Protein AF-A0A5F8MQ15-F1 (afdb_monomer_lite)

InterPro domains:
  IPR004182 GRAM domain [PF02893] (60-130)
  IPR004182 GRAM domain [SM00568] (60-127)
  IPR011993 PH-like domain superfamily [G3DSA:2.30.29.30] (57-133)
  IPR051482 Cholesterol transport domain-containing protein [PTHR23319] (49-133)

Foldseek 3Di:
DDDDDPPPVVVVVVVVVVVVVVVVVVVCVVDDDPDDDDDPPPDDPPDPPPDDDDLVVVQVVVCVLCVVDDPPKTFPDKDFAFDDDVDTFTWMWTDTPFWIWTWGQDPNDTDIDIDGPVVDPDDDDDPPPPDDD

Radius of gyration: 17.64 Å; chains: 1; bounding box: 50×35×42 Å

Structure (mmCIF, N/CA/C/O backbone):
data_AF-A0A5F8MQ15-F1
#
_entry.id   AF-A0A5F8MQ15-F1
#
loop_
_atom_site.group_PDB
_atom_site.id
_atom_site.type_symbol
_atom_site.label_atom_id
_atom_site.label_alt_id
_atom_site.label_comp_id
_atom_site.label_asym_id
_atom_site.label_entity_id
_atom_site.label_seq_id
_atom_site.pdbx_PDB_ins_code
_atom_site.Cartn_x
_atom_site.Cartn_y
_atom_site.Cartn_z
_atom_site.occupancy
_atom_site.B_iso_or_equiv
_atom_site.auth_seq_id
_atom_site.auth_comp_id
_atom_site.auth_asym_id
_atom_site.auth_atom_id
_atom_site.pdbx_PDB_model_num
ATOM 1 N N . MET A 1 1 ? 36.464 -20.094 -13.160 1.00 42.22 1 MET A N 1
ATOM 2 C CA . MET A 1 1 ? 35.209 -20.848 -12.974 1.00 42.22 1 MET A CA 1
ATOM 3 C C . MET A 1 1 ? 35.158 -21.209 -11.502 1.00 42.22 1 MET A C 1
ATOM 5 O O . MET A 1 1 ? 35.628 -22.272 -11.137 1.00 42.22 1 MET A O 1
ATOM 9 N N . GLU A 1 2 ? 34.717 -20.272 -10.662 1.00 32.56 2 GLU A N 1
ATOM 10 C CA . GLU A 1 2 ? 34.657 -20.439 -9.204 1.00 32.56 2 GLU A CA 1
ATOM 11 C C . GLU A 1 2 ? 33.358 -19.807 -8.677 1.00 32.56 2 GLU A C 1
ATOM 13 O O . GLU A 1 2 ? 33.107 -18.617 -8.850 1.00 32.56 2 GLU A 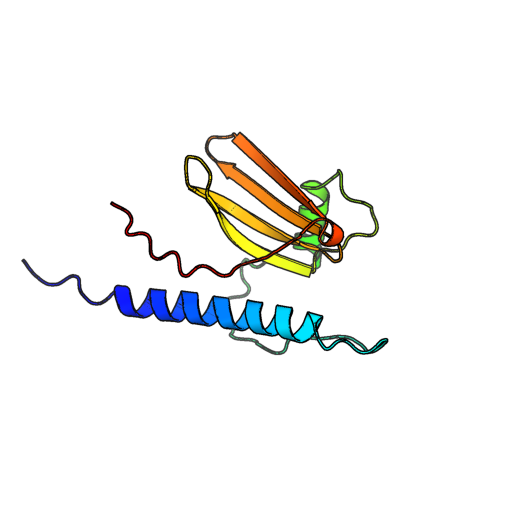O 1
ATOM 18 N N . SER A 1 3 ? 32.510 -20.698 -8.156 1.00 35.09 3 SER A N 1
ATOM 19 C CA . SER A 1 3 ? 31.505 -20.564 -7.090 1.00 35.09 3 SER A CA 1
ATOM 20 C C . SER A 1 3 ? 30.788 -19.223 -6.859 1.00 35.09 3 SER A C 1
ATOM 22 O O . SER A 1 3 ? 31.273 -18.348 -6.146 1.00 35.09 3 SER A O 1
ATOM 24 N N . LEU A 1 4 ? 29.526 -19.165 -7.298 1.00 39.56 4 LEU A N 1
ATOM 25 C CA . LEU A 1 4 ? 28.464 -18.324 -6.730 1.00 39.56 4 LEU A CA 1
ATOM 26 C C . LEU A 1 4 ? 27.371 -19.244 -6.154 1.00 39.56 4 LEU A C 1
ATOM 28 O O . LEU A 1 4 ? 26.408 -19.563 -6.845 1.00 39.56 4 LEU A O 1
ATOM 32 N N . THR A 1 5 ? 27.524 -19.716 -4.913 1.00 46.19 5 THR A N 1
ATOM 33 C CA . THR A 1 5 ? 26.532 -20.601 -4.255 1.00 46.1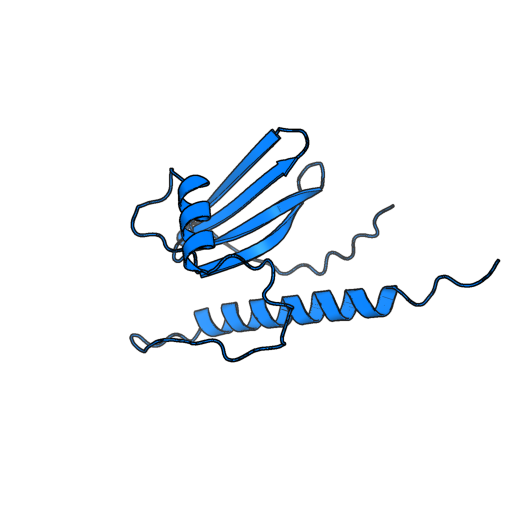9 5 THR A CA 1
ATOM 34 C C . THR A 1 5 ? 26.220 -20.229 -2.804 1.00 46.19 5 THR A C 1
ATOM 36 O O . THR A 1 5 ? 25.757 -21.077 -2.052 1.00 46.19 5 THR A O 1
ATOM 39 N N . GLU A 1 6 ? 26.410 -18.972 -2.390 1.00 44.59 6 GLU A N 1
ATOM 40 C CA . GLU A 1 6 ? 26.132 -18.573 -0.993 1.00 44.59 6 GLU A CA 1
ATOM 41 C C . GLU A 1 6 ? 25.027 -17.518 -0.805 1.00 44.59 6 GLU A C 1
ATOM 43 O O . GLU A 1 6 ? 24.658 -17.220 0.326 1.00 44.59 6 GLU A O 1
ATOM 48 N N . SER A 1 7 ? 24.398 -16.990 -1.864 1.00 50.41 7 SER A N 1
ATOM 49 C CA . SER A 1 7 ? 23.378 -15.934 -1.691 1.00 50.41 7 SER A CA 1
ATOM 50 C C . SER A 1 7 ? 21.944 -16.435 -1.443 1.00 50.41 7 SER A C 1
ATOM 52 O O . SER A 1 7 ? 21.101 -15.661 -0.994 1.00 50.41 7 SER A O 1
ATOM 54 N N . GLY A 1 8 ? 21.636 -17.713 -1.693 1.00 45.56 8 GLY A N 1
ATOM 55 C CA . GLY A 1 8 ? 20.256 -18.232 -1.647 1.00 45.56 8 GLY A CA 1
ATOM 56 C C . GLY A 1 8 ? 19.678 -18.455 -0.242 1.00 45.56 8 GLY A C 1
ATOM 57 O O . GLY A 1 8 ? 18.461 -18.416 -0.049 1.00 45.56 8 GLY A O 1
ATOM 58 N N . VAL A 1 9 ? 20.538 -18.654 0.759 1.00 50.41 9 VAL A N 1
ATOM 59 C CA . VAL A 1 9 ? 20.113 -18.982 2.133 1.00 50.41 9 VAL A CA 1
ATOM 60 C C . VAL A 1 9 ? 19.592 -17.745 2.878 1.00 50.41 9 VAL A C 1
ATOM 62 O O . VAL A 1 9 ? 18.723 -17.847 3.740 1.00 50.41 9 VAL A O 1
ATOM 65 N N . LEU A 1 10 ? 20.065 -16.558 2.490 1.00 51.88 10 LEU A N 1
ATOM 66 C CA . LEU A 1 10 ? 19.781 -15.295 3.175 1.00 51.88 10 LEU A CA 1
ATOM 67 C C . LEU A 1 10 ? 18.413 -14.710 2.779 1.00 51.88 10 LEU A C 1
ATOM 69 O O . LEU A 1 10 ? 17.705 -14.162 3.621 1.00 51.88 10 LEU A O 1
ATOM 73 N N . TRP A 1 11 ? 17.984 -14.907 1.527 1.00 43.75 11 TRP A N 1
ATOM 74 C CA . TRP A 1 11 ? 16.666 -14.464 1.047 1.00 43.75 11 TRP A CA 1
ATOM 75 C C . TRP A 1 11 ? 15.508 -15.285 1.611 1.00 43.75 11 TRP A C 1
ATOM 77 O O . TRP A 1 11 ? 14.437 -14.739 1.870 1.00 43.75 11 TRP A O 1
ATOM 87 N N . SER A 1 12 ? 15.732 -16.581 1.842 1.00 51.06 12 SER A N 1
ATOM 88 C CA . SER A 1 12 ? 14.728 -17.470 2.436 1.00 51.06 12 SER A CA 1
ATOM 89 C C . SER A 1 12 ? 14.420 -17.061 3.879 1.00 51.06 12 SER A C 1
ATOM 91 O O . SER A 1 12 ? 13.254 -16.911 4.236 1.00 51.06 12 SER A O 1
ATOM 93 N N . LEU A 1 13 ? 15.461 -16.746 4.659 1.00 48.78 13 LEU A N 1
ATOM 94 C CA . LEU A 1 13 ? 15.337 -16.202 6.014 1.00 48.78 13 LEU A CA 1
ATOM 95 C C . LEU A 1 13 ? 14.674 -14.818 6.041 1.00 48.78 13 LEU A C 1
ATOM 97 O O . LEU A 1 13 ? 13.872 -14.558 6.931 1.00 48.78 13 LEU A O 1
ATOM 101 N N . LEU A 1 14 ? 14.947 -13.947 5.062 1.00 50.44 14 LEU A N 1
ATOM 102 C CA . LEU A 1 14 ? 14.327 -12.618 4.972 1.00 50.44 14 LEU A CA 1
ATOM 103 C C . LEU A 1 14 ? 12.815 -12.702 4.678 1.00 50.44 14 LEU A C 1
ATOM 105 O O . LEU A 1 14 ? 12.019 -12.020 5.319 1.00 50.44 14 LEU A O 1
ATOM 109 N N . LEU A 1 15 ? 12.411 -13.583 3.754 1.00 51.97 15 LEU A N 1
ATOM 110 C CA . LEU A 1 15 ? 11.003 -13.867 3.438 1.00 51.97 15 LEU A CA 1
ATOM 111 C C . LEU A 1 15 ? 10.279 -14.597 4.583 1.00 51.97 15 LEU A C 1
ATOM 113 O O . LEU A 1 15 ? 9.075 -14.404 4.785 1.00 51.97 15 LEU A O 1
ATOM 117 N N . GLU A 1 16 ? 10.992 -15.422 5.354 1.00 50.94 16 GLU A N 1
ATOM 118 C CA . GLU A 1 16 ? 10.463 -16.046 6.570 1.00 50.94 16 GLU A CA 1
ATOM 119 C C . GLU A 1 16 ? 10.344 -15.061 7.743 1.00 50.94 16 GLU A C 1
ATOM 121 O O . GLU A 1 16 ? 9.364 -15.152 8.485 1.00 50.94 16 GLU A O 1
ATOM 126 N N . LEU A 1 17 ? 11.229 -14.066 7.866 1.00 52.75 17 LEU A N 1
ATOM 127 C CA . LEU A 1 17 ? 11.108 -12.988 8.859 1.00 52.75 17 LEU A CA 1
ATOM 128 C C . LEU A 1 17 ? 9.923 -12.052 8.558 1.00 52.75 17 LEU A C 1
ATOM 130 O O . LEU A 1 17 ? 9.153 -11.702 9.456 1.00 52.75 17 LEU A O 1
ATOM 134 N N . ASP A 1 18 ? 9.733 -11.692 7.286 1.00 54.78 18 ASP A N 1
ATOM 135 C CA . ASP A 1 18 ? 8.656 -10.788 6.852 1.00 54.78 18 ASP A CA 1
ATOM 136 C C . ASP A 1 18 ? 7.270 -11.454 6.997 1.00 54.78 18 ASP A C 1
ATOM 138 O O . ASP A 1 18 ? 6.276 -10.853 7.414 1.00 54.78 18 ASP A O 1
ATOM 142 N N . SER A 1 19 ? 7.230 -12.773 6.783 1.00 52.16 19 SER A N 1
ATOM 143 C CA . SER A 1 19 ? 6.065 -13.618 7.043 1.00 52.16 19 SER A CA 1
ATOM 144 C C . SER A 1 19 ? 5.617 -13.619 8.505 1.00 52.16 19 SER A C 1
ATOM 146 O O . SER A 1 19 ? 4.415 -13.651 8.772 1.00 52.16 19 SER A O 1
ATOM 148 N N . GLN A 1 20 ? 6.552 -13.684 9.456 1.00 51.19 20 GLN A N 1
ATOM 149 C CA . GLN A 1 20 ? 6.198 -13.804 10.873 1.00 51.19 20 GLN A CA 1
ATOM 150 C C . GLN A 1 20 ? 5.537 -12.529 11.397 1.00 51.19 20 GLN A C 1
ATOM 152 O O . GLN A 1 20 ? 4.576 -12.613 12.160 1.00 51.19 20 GLN A O 1
ATOM 157 N N . SER A 1 21 ? 5.970 -11.366 10.911 1.00 52.72 21 SER A N 1
ATOM 158 C CA . SER A 1 21 ? 5.394 -10.068 11.277 1.00 52.72 21 SER A CA 1
ATOM 159 C C . SER A 1 21 ? 3.943 -9.924 10.803 1.00 52.72 21 SER A C 1
ATOM 161 O O . SER A 1 21 ? 3.072 -9.511 11.571 1.00 52.72 21 SER A O 1
ATOM 163 N N . LEU A 1 22 ? 3.652 -10.335 9.563 1.00 53.06 22 LEU A N 1
ATOM 164 C CA . LEU A 1 22 ? 2.297 -10.292 9.000 1.00 53.06 22 LEU A CA 1
ATOM 165 C C . LEU A 1 22 ? 1.366 -11.342 9.617 1.00 53.06 22 LEU A C 1
ATOM 167 O O . LEU A 1 22 ? 0.209 -11.040 9.901 1.00 53.06 22 LEU A O 1
ATOM 171 N N . LEU A 1 23 ? 1.858 -12.560 9.869 1.00 55.84 23 LEU A N 1
ATOM 172 C CA . LEU A 1 23 ? 1.075 -13.601 10.544 1.00 55.84 23 LEU A CA 1
ATOM 173 C C . LEU A 1 23 ? 0.764 -13.226 11.989 1.00 55.84 23 LEU A C 1
ATOM 175 O O . LEU A 1 23 ? -0.341 -13.482 12.458 1.00 55.84 23 LEU A O 1
ATOM 179 N N . TRP A 1 24 ? 1.707 -12.587 12.678 1.00 53.50 24 TRP A N 1
ATOM 180 C CA . TRP A 1 24 ? 1.465 -12.036 14.000 1.00 53.50 24 TRP A CA 1
ATOM 181 C C . TRP A 1 24 ? 0.377 -10.946 13.942 1.00 53.50 24 TRP A C 1
ATOM 183 O O . TRP A 1 24 ? -0.518 -10.944 14.785 1.00 53.50 24 TRP A O 1
ATOM 193 N N . TYR A 1 25 ? 0.372 -10.082 12.917 1.00 52.25 25 TYR A N 1
ATOM 194 C CA . TYR A 1 25 ? -0.614 -8.997 12.796 1.00 52.25 25 TYR A CA 1
ATOM 195 C C . TYR A 1 25 ? -2.014 -9.539 12.485 1.00 52.25 25 TYR A C 1
ATOM 197 O O . TYR A 1 25 ? -2.992 -9.145 13.113 1.00 52.25 25 TYR A O 1
ATOM 205 N N . LEU A 1 26 ? -2.105 -10.512 11.574 1.00 57.03 26 LEU A N 1
ATOM 206 C CA . LEU A 1 26 ? -3.359 -11.186 11.229 1.00 57.03 26 LEU A CA 1
ATOM 207 C C . LEU A 1 26 ? -3.909 -12.024 12.384 1.00 57.03 26 LEU A C 1
ATOM 209 O O . LEU A 1 26 ? -5.112 -12.011 12.629 1.00 57.03 26 LEU A O 1
ATOM 213 N N . LYS A 1 27 ? -3.035 -12.699 13.137 1.00 57.66 27 LYS A N 1
ATOM 214 C CA . LYS A 1 27 ? -3.421 -13.429 14.348 1.00 57.66 27 LYS A CA 1
ATOM 215 C C . LYS A 1 27 ? -3.926 -12.481 15.438 1.00 57.66 27 LYS A C 1
ATOM 217 O O . LYS A 1 27 ? -4.859 -12.812 16.151 1.00 57.66 27 LYS A O 1
ATOM 222 N N . ARG A 1 28 ? -3.374 -11.269 15.513 1.00 54.12 28 ARG A N 1
ATOM 223 C CA . ARG A 1 28 ? -3.794 -10.244 16.473 1.00 54.12 28 ARG A CA 1
ATOM 224 C C . ARG A 1 28 ? -5.077 -9.506 16.075 1.00 54.12 28 ARG A C 1
ATOM 226 O O . ARG A 1 28 ? -5.807 -9.073 16.958 1.00 54.12 28 ARG A O 1
ATOM 233 N N . LEU A 1 29 ? -5.382 -9.413 14.779 1.00 55.78 29 LEU A N 1
ATOM 234 C CA . LEU A 1 29 ? -6.688 -8.956 14.285 1.00 55.78 29 LEU A CA 1
ATOM 235 C C . LEU A 1 29 ? -7.817 -9.942 14.624 1.00 55.78 29 LEU A C 1
ATOM 237 O O . LEU A 1 29 ? -8.959 -9.519 14.777 1.00 55.78 29 LEU A O 1
ATOM 241 N N . ALA A 1 30 ? -7.503 -11.232 14.771 1.00 54.09 30 ALA A N 1
ATOM 242 C CA . ALA A 1 30 ? -8.479 -12.254 15.144 1.00 54.09 30 ALA A CA 1
ATOM 243 C C . ALA A 1 30 ? -8.814 -12.275 16.652 1.00 54.09 30 ALA A C 1
ATOM 245 O O . ALA A 1 30 ? -9.889 -12.743 17.014 1.00 54.09 30 ALA A O 1
ATOM 246 N N . ASP A 1 31 ? -7.942 -11.732 17.511 1.00 46.19 31 ASP A N 1
ATOM 247 C CA . ASP A 1 31 ? -8.020 -11.883 18.975 1.00 46.19 31 ASP A CA 1
ATOM 248 C C . ASP A 1 31 ? -8.292 -10.571 19.747 1.00 46.19 31 ASP A C 1
ATOM 250 O O . ASP A 1 31 ? -8.094 -10.525 20.959 1.00 46.19 31 ASP A O 1
ATOM 254 N N . ALA A 1 32 ? -8.715 -9.476 19.104 1.00 45.56 32 ALA A N 1
ATOM 255 C CA . ALA A 1 32 ? -8.820 -8.180 19.787 1.00 45.56 32 ALA A CA 1
ATOM 256 C C . ALA A 1 32 ? -10.034 -8.087 20.748 1.00 45.56 32 ALA A C 1
ATOM 258 O O . ALA A 1 32 ? -11.178 -8.070 20.283 1.00 45.56 32 ALA A O 1
ATOM 259 N N . PRO A 1 33 ? -9.828 -7.931 22.076 1.00 40.81 33 PRO A N 1
ATOM 260 C CA . PRO A 1 33 ? -10.872 -7.498 22.992 1.00 40.81 33 PRO A CA 1
ATOM 261 C C . PRO A 1 33 ? -11.089 -5.987 22.846 1.00 40.81 33 PRO A C 1
ATOM 263 O O . PRO A 1 33 ? -10.168 -5.219 22.557 1.00 40.81 33 PRO A O 1
ATOM 266 N N . VAL A 1 34 ? -12.324 -5.556 23.081 1.00 43.22 34 VAL A N 1
ATOM 267 C CA . VAL A 1 34 ? -12.717 -4.145 23.111 1.00 43.22 34 VAL A CA 1
ATOM 268 C C . VAL A 1 34 ? -11.999 -3.443 24.268 1.00 43.22 34 VAL A C 1
ATOM 270 O O . VAL A 1 34 ? -12.354 -3.623 25.427 1.00 43.22 34 VAL A O 1
ATOM 273 N N . GLY A 1 35 ? -11.006 -2.620 23.924 1.00 47.97 35 GLY A N 1
ATOM 274 C CA . GLY A 1 35 ? -10.400 -1.623 24.807 1.00 47.97 35 GLY A CA 1
ATOM 275 C C . GLY A 1 35 ? -9.148 -2.085 25.553 1.00 47.97 35 GLY A C 1
ATOM 276 O O . GLY A 1 35 ? -9.257 -2.648 26.632 1.00 47.97 35 GLY A O 1
ATOM 277 N N . ALA A 1 36 ? -7.965 -1.772 25.008 1.00 34.81 36 ALA A N 1
ATOM 278 C CA . ALA A 1 36 ? -6.749 -1.447 25.770 1.00 34.81 36 ALA A CA 1
ATOM 279 C C . ALA A 1 36 ? -5.583 -1.036 24.837 1.00 34.81 36 ALA A C 1
ATOM 281 O O . ALA A 1 36 ? -5.046 -1.849 24.095 1.00 34.81 36 ALA A O 1
ATOM 282 N N . GLU A 1 37 ? -5.227 0.247 24.904 1.00 37.91 37 GLU A N 1
ATOM 283 C CA . GLU A 1 37 ? -3.876 0.781 25.163 1.00 37.91 37 GLU A CA 1
ATOM 284 C C . GLU A 1 37 ? -2.645 0.405 24.294 1.00 37.91 37 GLU A C 1
ATOM 286 O O . GLU A 1 37 ? -2.241 -0.743 24.142 1.00 37.91 37 GLU A O 1
ATOM 291 N N . CYS A 1 38 ? -1.997 1.483 23.815 1.00 41.75 38 CYS A N 1
ATOM 292 C CA . CYS A 1 38 ? -0.594 1.676 23.415 1.00 41.75 38 CYS A CA 1
ATOM 293 C C . CYS A 1 38 ? 0.312 0.438 23.289 1.00 41.75 38 CYS A C 1
ATOM 295 O O . CYS A 1 38 ? 0.895 -0.027 24.267 1.00 41.75 38 CYS A O 1
ATOM 297 N N . TYR A 1 39 ? 0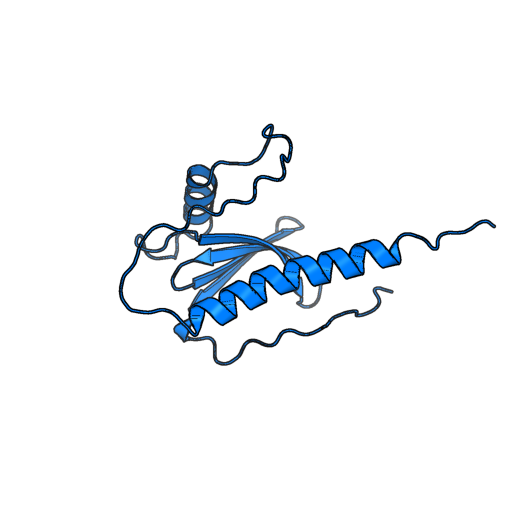.624 0.044 22.051 1.00 36.03 39 TYR A N 1
ATOM 298 C CA . TYR A 1 39 ? 1.763 -0.834 21.771 1.00 36.03 39 TYR A CA 1
ATOM 299 C C . TYR A 1 39 ? 2.953 -0.020 21.264 1.00 36.03 39 TYR A C 1
ATOM 301 O O . TYR A 1 39 ? 3.143 0.177 20.064 1.00 36.03 39 TYR A O 1
ATOM 309 N N . CYS A 1 40 ? 3.776 0.441 22.208 1.00 39.16 40 CYS A N 1
ATOM 310 C CA . CYS A 1 40 ? 5.181 0.726 21.945 1.00 39.16 40 CYS A CA 1
ATOM 311 C C . CYS A 1 40 ? 5.850 -0.597 21.566 1.00 39.16 40 CYS A C 1
ATOM 313 O O . CYS A 1 40 ? 6.089 -1.449 22.421 1.00 39.16 40 CYS A O 1
ATOM 315 N N . TRP A 1 41 ? 6.124 -0.790 20.281 1.00 32.88 41 TRP A N 1
ATOM 316 C CA . TRP A 1 41 ? 6.876 -1.946 19.824 1.00 32.88 41 TRP A CA 1
ATOM 317 C C . TRP A 1 41 ? 8.337 -1.818 20.232 1.00 32.88 41 TRP A C 1
ATOM 319 O O . TRP A 1 41 ? 9.127 -1.088 19.637 1.00 32.88 41 TRP A O 1
ATOM 329 N N . HIS A 1 42 ? 8.664 -2.529 21.305 1.00 41.19 42 HIS A N 1
ATOM 330 C CA . HIS A 1 42 ? 10.009 -2.743 21.796 1.00 41.19 42 HIS A CA 1
ATOM 331 C C . HIS A 1 42 ? 10.722 -3.747 20.876 1.00 41.19 42 HIS A C 1
ATOM 333 O O . HIS A 1 42 ? 10.535 -4.954 20.993 1.00 41.19 42 HIS A O 1
ATOM 339 N N . GLY A 1 43 ? 11.542 -3.235 19.960 1.00 33.66 43 GLY A N 1
ATOM 340 C CA . GLY A 1 43 ? 12.367 -4.017 19.037 1.00 33.66 43 GLY A CA 1
ATOM 341 C C . GLY A 1 43 ? 13.437 -3.134 18.402 1.00 33.66 43 GLY A C 1
ATOM 342 O O . GLY A 1 43 ? 13.411 -2.878 17.206 1.00 33.66 43 GLY A O 1
ATOM 343 N N . SER A 1 44 ? 14.321 -2.577 19.233 1.00 43.16 44 SER A N 1
ATOM 344 C CA . SER A 1 44 ? 15.453 -1.755 18.797 1.00 43.16 44 SER A CA 1
ATOM 345 C C . SER A 1 44 ? 16.634 -2.657 18.431 1.00 43.16 44 SER A C 1
ATOM 347 O O . SER A 1 44 ? 17.538 -2.866 19.237 1.00 43.16 44 SER A O 1
ATOM 349 N N . GLU A 1 45 ? 16.634 -3.192 17.210 1.00 39.62 45 GLU A N 1
ATOM 350 C CA . GLU A 1 45 ? 17.897 -3.402 16.504 1.00 39.62 45 GLU A CA 1
ATOM 351 C C . GLU A 1 45 ? 18.300 -2.051 15.915 1.00 39.62 45 GLU A C 1
ATOM 353 O O . GLU A 1 45 ? 17.570 -1.433 15.138 1.00 39.62 45 GLU A O 1
ATOM 358 N N . LYS A 1 46 ? 19.438 -1.538 16.387 1.00 40.00 46 LYS A N 1
ATOM 359 C CA . LYS A 1 46 ? 19.943 -0.197 16.094 1.00 40.00 46 LYS A CA 1
ATOM 360 C C . LYS A 1 46 ? 20.385 -0.099 14.632 1.00 40.00 46 LYS A C 1
ATOM 362 O O . LYS A 1 46 ? 21.571 -0.172 14.329 1.00 40.00 46 LYS A O 1
ATOM 367 N N . ILE A 1 47 ? 19.433 0.101 13.728 1.00 49.03 47 ILE A N 1
ATOM 368 C CA . ILE A 1 47 ? 19.705 0.622 12.388 1.00 49.03 47 ILE A CA 1
ATOM 369 C C . ILE A 1 47 ? 20.180 2.076 12.570 1.00 49.03 47 ILE A C 1
ATOM 371 O O . ILE A 1 47 ? 19.566 2.805 13.356 1.00 49.03 47 ILE A O 1
ATOM 375 N N . PRO A 1 48 ? 21.270 2.523 11.913 1.00 34.47 48 PRO A N 1
ATOM 376 C CA . PRO A 1 48 ? 21.796 3.873 12.086 1.00 34.47 48 PRO A CA 1
ATOM 377 C C . PRO A 1 48 ? 20.688 4.902 11.853 1.00 34.47 48 PRO A C 1
ATOM 379 O O . PRO A 1 48 ? 20.132 4.992 10.760 1.00 34.47 48 PRO A O 1
ATOM 382 N N . ALA A 1 49 ? 20.370 5.680 12.887 1.00 44.91 49 ALA A N 1
ATOM 383 C CA . ALA A 1 49 ? 19.282 6.660 12.930 1.00 44.91 49 ALA A CA 1
ATOM 384 C C . ALA A 1 49 ? 19.489 7.876 12.000 1.00 44.91 49 ALA A C 1
ATOM 386 O O . ALA A 1 49 ? 18.953 8.951 12.251 1.00 44.91 49 ALA A O 1
ATOM 387 N N . VAL A 1 50 ? 20.288 7.741 10.940 1.00 44.31 50 VAL A N 1
ATOM 388 C CA . VAL A 1 50 ? 20.732 8.871 10.122 1.00 44.31 50 VAL A CA 1
ATOM 389 C C . VAL A 1 50 ? 19.741 9.210 9.004 1.00 44.31 50 VAL A C 1
ATOM 391 O O . VAL A 1 50 ? 19.791 10.331 8.522 1.00 44.31 50 VAL A O 1
ATOM 394 N N . LEU A 1 51 ? 18.791 8.340 8.617 1.00 51.81 51 LEU A N 1
ATOM 395 C CA . LEU A 1 51 ? 17.841 8.655 7.525 1.00 51.81 51 LEU A CA 1
ATOM 396 C C . LEU A 1 51 ? 16.417 8.069 7.677 1.00 51.81 51 LEU A C 1
ATOM 398 O O . LEU A 1 51 ? 15.671 8.048 6.700 1.00 51.81 51 LEU A O 1
ATOM 402 N N . SER A 1 52 ? 15.994 7.576 8.852 1.00 51.62 52 SER A N 1
ATOM 403 C CA . SER A 1 52 ? 14.618 7.063 9.006 1.00 51.62 52 SER A CA 1
ATOM 404 C C . SER A 1 52 ? 13.638 8.205 9.322 1.00 51.62 52 SER A C 1
ATOM 406 O O . SER A 1 52 ? 13.732 8.774 10.416 1.00 51.62 52 SER A O 1
ATOM 408 N N . PRO A 1 53 ? 12.681 8.546 8.435 1.00 63.75 53 PRO A N 1
ATOM 409 C CA . PRO A 1 53 ? 11.675 9.557 8.736 1.00 63.75 53 PRO A CA 1
ATOM 410 C C . PRO A 1 53 ? 10.875 9.145 9.973 1.00 63.75 53 PRO A C 1
ATOM 412 O O . PRO A 1 53 ? 10.468 7.986 10.129 1.00 63.75 53 PRO A O 1
ATOM 415 N N . THR A 1 54 ? 10.644 10.106 10.868 1.00 83.56 54 THR A N 1
ATOM 416 C CA . THR A 1 54 ? 9.802 9.868 12.044 1.00 83.56 54 THR A CA 1
ATOM 417 C C . THR A 1 54 ? 8.405 9.435 11.606 1.00 83.56 54 THR A C 1
ATOM 419 O O . THR A 1 54 ? 7.931 9.776 10.522 1.00 83.56 54 THR A O 1
ATOM 422 N N . TYR A 1 55 ? 7.709 8.691 12.463 1.00 81.81 55 TYR A N 1
ATOM 423 C CA . TYR A 1 55 ? 6.337 8.259 12.195 1.00 81.81 55 TYR A CA 1
ATOM 424 C C . TYR A 1 55 ? 5.410 9.428 11.803 1.00 81.81 55 TYR A C 1
ATOM 426 O O . TYR A 1 55 ? 4.583 9.289 10.905 1.00 81.81 55 TYR A O 1
ATOM 434 N N . LYS A 1 56 ? 5.589 10.603 12.429 1.00 83.00 56 LYS A N 1
ATOM 435 C CA . LYS A 1 56 ? 4.844 11.823 12.084 1.00 83.00 56 LYS A CA 1
ATOM 436 C C . LYS A 1 56 ? 5.062 12.224 10.624 1.00 83.00 56 LYS A C 1
ATOM 438 O O . LYS A 1 56 ? 4.089 12.412 9.906 1.00 83.00 56 LYS A O 1
ATOM 443 N N . GLN A 1 57 ? 6.317 12.262 10.182 1.00 87.88 57 GLN A N 1
ATOM 444 C CA . GLN A 1 57 ? 6.672 12.616 8.810 1.00 87.88 57 GLN A CA 1
ATOM 445 C C . GLN A 1 57 ? 6.120 11.604 7.798 1.00 87.88 57 GLN A C 1
ATOM 447 O O . GLN A 1 57 ? 5.500 11.997 6.816 1.00 87.88 57 GLN A O 1
ATOM 452 N N . ARG A 1 58 ? 6.239 10.297 8.077 1.00 86.50 58 ARG A N 1
ATOM 453 C CA . ARG A 1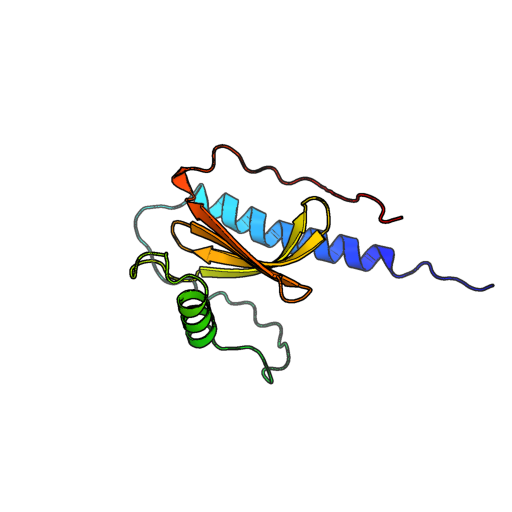 58 ? 5.651 9.256 7.215 1.00 86.50 58 ARG A CA 1
ATOM 454 C C . ARG A 1 58 ? 4.134 9.380 7.097 1.00 86.50 58 ARG A C 1
ATOM 456 O O . ARG A 1 58 ? 3.590 9.203 6.012 1.00 86.50 58 ARG A O 1
ATOM 463 N N . ASN A 1 59 ? 3.452 9.703 8.195 1.00 88.94 59 ASN A N 1
ATOM 464 C CA . ASN A 1 59 ? 2.011 9.929 8.181 1.00 88.94 59 ASN A CA 1
ATOM 465 C C . ASN A 1 59 ? 1.639 11.186 7.374 1.00 88.94 59 ASN A C 1
ATOM 467 O O . ASN A 1 59 ? 0.682 11.149 6.610 1.00 88.94 59 ASN A O 1
ATOM 471 N N . GLU A 1 60 ? 2.395 12.279 7.491 1.00 90.44 60 GLU A N 1
ATOM 472 C CA . GLU A 1 60 ? 2.190 13.475 6.660 1.00 90.44 60 GLU A CA 1
ATOM 473 C C . GLU A 1 60 ? 2.390 13.183 5.170 1.00 90.44 60 GLU A C 1
ATOM 475 O O . GLU A 1 60 ? 1.590 13.615 4.341 1.00 90.44 60 GLU A O 1
ATOM 480 N N . ASP A 1 61 ? 3.420 12.417 4.819 1.00 90.38 61 ASP A N 1
ATOM 481 C CA . ASP A 1 61 ? 3.679 12.033 3.434 1.00 90.38 61 ASP A CA 1
ATOM 482 C C . ASP A 1 61 ? 2.587 11.102 2.897 1.00 90.38 61 ASP A C 1
ATOM 484 O O . ASP A 1 61 ? 2.096 11.308 1.788 1.00 90.38 61 ASP A O 1
ATOM 488 N N . PHE A 1 62 ? 2.107 10.155 3.708 1.00 90.69 62 PHE A N 1
ATOM 489 C CA . PHE A 1 62 ? 0.931 9.342 3.391 1.00 90.69 62 PHE A CA 1
ATOM 490 C C . PHE A 1 62 ? -0.298 10.212 3.083 1.00 90.69 62 PHE A C 1
ATOM 492 O O . PHE A 1 62 ? -0.969 9.990 2.077 1.00 90.69 62 PHE A O 1
ATOM 499 N N . ARG A 1 63 ? -0.557 11.259 3.876 1.00 90.44 63 ARG A N 1
ATOM 500 C CA . ARG A 1 63 ? -1.661 12.199 3.614 1.00 90.44 63 ARG A CA 1
ATOM 501 C C . ARG A 1 63 ? -1.482 12.998 2.328 1.00 90.44 63 ARG A C 1
ATOM 503 O O . ARG A 1 63 ? -2.461 13.261 1.634 1.00 90.44 63 ARG A O 1
ATOM 510 N N . LYS A 1 64 ? -0.246 13.371 1.988 1.00 91.06 64 LYS A N 1
ATOM 511 C CA . LYS A 1 64 ? 0.054 14.073 0.731 1.00 91.06 64 LYS A CA 1
ATOM 512 C C . LYS A 1 64 ? -0.153 13.178 -0.489 1.00 91.06 64 LYS A C 1
ATOM 514 O O . LYS A 1 64 ? -0.636 13.679 -1.503 1.00 91.06 64 LYS A O 1
ATOM 519 N N . LEU A 1 65 ? 0.204 11.896 -0.385 1.00 91.31 65 LEU A N 1
ATOM 520 C CA . LEU A 1 65 ? 0.036 10.904 -1.450 1.00 91.31 65 LEU A CA 1
ATOM 521 C C . LEU A 1 65 ? -1.441 10.539 -1.646 1.00 91.31 65 LEU A C 1
ATOM 523 O O . LEU A 1 65 ? -1.946 10.552 -2.764 1.00 91.31 65 LEU A O 1
ATOM 527 N N . PHE A 1 66 ? -2.163 10.269 -0.558 1.00 90.31 66 PHE A N 1
ATOM 528 C CA . PHE A 1 66 ? -3.535 9.766 -0.602 1.00 90.31 66 PHE A CA 1
ATOM 529 C C . PHE A 1 66 ? -4.558 10.820 -0.164 1.00 90.31 66 PHE A C 1
ATOM 531 O O . PHE A 1 66 ? -5.308 10.626 0.791 1.00 90.31 66 PHE A O 1
ATOM 538 N N . LYS A 1 67 ? -4.640 11.928 -0.911 1.00 87.44 67 LYS A N 1
ATOM 539 C CA . LYS A 1 67 ? -5.582 13.040 -0.642 1.00 87.44 67 LYS A CA 1
ATOM 540 C C . LYS A 1 67 ? -7.063 12.648 -0.709 1.00 87.44 67 LYS A C 1
ATOM 542 O O . LYS A 1 67 ? -7.916 13.382 -0.234 1.00 87.44 67 LYS A O 1
ATOM 547 N N . GLN A 1 68 ? -7.360 11.515 -1.337 1.00 86.00 68 GLN A N 1
ATOM 548 C CA . GLN A 1 68 ? -8.712 10.973 -1.478 1.00 86.00 68 GLN A CA 1
ATOM 549 C C . GLN A 1 68 ? -9.203 10.200 -0.243 1.00 86.00 68 GLN A C 1
ATOM 551 O O . GLN A 1 68 ? -10.370 9.815 -0.194 1.00 86.00 68 GLN A O 1
ATOM 556 N N . LEU A 1 69 ? -8.329 9.932 0.734 1.00 88.50 69 LEU A N 1
ATOM 557 C CA . LEU A 1 69 ? -8.709 9.247 1.967 1.00 88.50 69 LEU A CA 1
ATOM 558 C C . LEU A 1 69 ? -9.315 10.225 2.988 1.00 88.50 69 LEU A C 1
ATOM 560 O O . LEU A 1 69 ? -8.892 11.379 3.046 1.00 88.50 69 LEU A O 1
ATOM 564 N N . PRO A 1 70 ? -10.251 9.766 3.839 1.00 89.19 70 PRO A N 1
ATOM 565 C CA . PRO A 1 70 ? -10.824 10.585 4.905 1.00 89.19 70 PRO A CA 1
ATOM 566 C C . PRO A 1 70 ? -9.777 11.123 5.887 1.00 89.19 70 PRO A C 1
ATOM 568 O O . PRO A 1 70 ? -8.829 10.422 6.246 1.00 89.19 70 PRO A O 1
ATOM 571 N N . ASP A 1 71 ? -10.004 12.320 6.435 1.00 85.06 71 ASP A N 1
ATOM 572 C CA . ASP A 1 71 ? -9.157 12.954 7.463 1.00 85.06 71 ASP A CA 1
ATOM 573 C C . ASP A 1 71 ? -9.036 12.154 8.771 1.00 85.06 71 ASP A C 1
ATOM 575 O O . ASP A 1 71 ? -8.148 12.411 9.580 1.00 85.06 71 ASP A O 1
ATOM 579 N N . THR A 1 72 ? -9.848 11.118 8.958 1.00 87.06 72 THR A N 1
ATOM 580 C CA . THR A 1 72 ? -9.778 10.205 10.105 1.00 87.06 72 THR A CA 1
ATOM 581 C C . THR A 1 72 ? -8.712 9.114 9.960 1.00 87.06 72 THR A C 1
ATOM 583 O O . THR A 1 72 ? -8.258 8.583 10.966 1.00 87.06 72 THR A O 1
ATOM 586 N N . GLU A 1 73 ? -8.271 8.783 8.741 1.00 87.69 73 GLU A N 1
ATOM 587 C CA . GLU A 1 73 ? -7.403 7.620 8.482 1.00 87.69 73 GLU A CA 1
ATOM 588 C C . GLU A 1 73 ? -5.939 7.848 8.873 1.00 87.69 73 GLU A C 1
ATOM 590 O O . GLU A 1 73 ? -5.270 8.750 8.371 1.00 87.69 73 GLU A O 1
ATOM 595 N N . ARG A 1 74 ? -5.373 7.015 9.740 1.00 86.69 74 ARG A N 1
ATOM 596 C CA . ARG A 1 74 ? -3.983 7.168 10.191 1.00 86.69 74 ARG A CA 1
ATOM 597 C C . ARG A 1 74 ? -3.084 6.089 9.601 1.00 86.69 74 ARG A C 1
ATOM 599 O O . ARG A 1 74 ? -3.478 4.927 9.542 1.00 86.69 74 ARG A O 1
ATOM 606 N N . LEU A 1 75 ? -1.869 6.448 9.179 1.00 89.19 75 LEU A N 1
ATOM 607 C CA . LEU A 1 75 ? -0.885 5.461 8.730 1.00 89.19 75 LEU A CA 1
ATOM 608 C C . LEU A 1 75 ? -0.480 4.576 9.910 1.00 89.19 75 LEU A C 1
ATOM 610 O O . LEU A 1 75 ? 0.076 5.072 10.880 1.00 89.19 75 LEU A O 1
ATOM 614 N N . ILE A 1 76 ? -0.702 3.274 9.843 1.00 89.69 76 ILE A N 1
ATOM 615 C CA . ILE A 1 76 ? -0.243 2.328 10.865 1.00 89.69 76 ILE A CA 1
ATOM 616 C C . ILE A 1 76 ? 1.207 1.948 10.581 1.00 89.69 76 ILE A C 1
ATOM 618 O O . ILE A 1 76 ? 2.079 2.081 11.440 1.00 89.69 76 ILE A O 1
ATOM 622 N N . VAL A 1 77 ? 1.456 1.481 9.361 1.00 87.88 77 VAL A N 1
ATOM 623 C CA . VAL A 1 77 ? 2.749 0.958 8.927 1.00 87.88 77 VAL A CA 1
ATOM 624 C C . VAL A 1 77 ? 2.849 1.034 7.412 1.00 87.88 77 VAL A C 1
ATOM 626 O O . VAL A 1 77 ? 1.841 1.034 6.705 1.00 87.88 77 VAL A O 1
ATOM 629 N N . ASP A 1 78 ? 4.073 1.081 6.912 1.00 89.94 78 ASP A N 1
ATOM 630 C CA . ASP A 1 78 ? 4.370 0.967 5.497 1.00 89.94 78 ASP A CA 1
ATOM 631 C C . ASP A 1 78 ? 5.465 -0.070 5.247 1.00 89.94 78 ASP A C 1
ATOM 633 O O . ASP A 1 78 ? 6.420 -0.191 6.018 1.00 89.94 78 ASP A O 1
ATOM 637 N N . TYR A 1 79 ? 5.316 -0.800 4.148 1.00 89.06 79 TYR A N 1
ATOM 638 C CA . TYR A 1 79 ? 6.212 -1.864 3.717 1.00 89.06 79 TYR A CA 1
ATOM 639 C C . TYR A 1 79 ? 6.722 -1.570 2.310 1.00 89.06 79 TYR A C 1
ATOM 641 O O . TYR A 1 79 ? 5.965 -1.160 1.431 1.00 89.06 79 TYR A O 1
ATOM 649 N N . SER A 1 80 ? 8.011 -1.804 2.077 1.00 89.38 80 SER A N 1
ATOM 650 C CA . SER A 1 80 ? 8.550 -1.836 0.716 1.00 89.38 80 SER A CA 1
ATOM 651 C C . SER A 1 80 ? 8.044 -3.100 0.025 1.00 89.38 80 SER A C 1
ATOM 653 O O . SER A 1 80 ? 8.231 -4.195 0.547 1.00 89.38 80 SER A O 1
ATOM 655 N N . CYS A 1 81 ? 7.410 -2.975 -1.138 1.00 90.00 81 CYS A N 1
ATOM 656 C CA . CYS A 1 81 ? 6.898 -4.131 -1.873 1.00 90.00 81 CYS A CA 1
ATOM 657 C C . CYS A 1 81 ? 6.868 -3.862 -3.379 1.00 90.00 81 CYS A C 1
ATOM 659 O O . CYS A 1 81 ? 7.105 -2.743 -3.832 1.00 90.00 81 CYS A O 1
ATOM 661 N N . ALA A 1 82 ? 6.544 -4.881 -4.169 1.00 90.44 82 ALA A N 1
ATOM 662 C CA . ALA A 1 82 ? 6.259 -4.721 -5.587 1.00 90.44 82 ALA A CA 1
ATOM 663 C C . ALA A 1 82 ? 4.853 -5.232 -5.896 1.00 90.44 82 ALA A C 1
ATOM 665 O O . ALA A 1 82 ? 4.445 -6.290 -5.417 1.00 90.44 82 ALA A O 1
ATOM 666 N N . LEU A 1 83 ? 4.110 -4.476 -6.697 1.00 90.50 83 LEU A N 1
ATOM 667 C CA . LEU A 1 83 ? 2.820 -4.900 -7.213 1.00 90.50 83 LEU A CA 1
ATOM 668 C C . LEU A 1 83 ? 3.035 -5.665 -8.520 1.00 90.50 83 LEU A C 1
ATOM 670 O O . LEU A 1 83 ? 3.534 -5.109 -9.496 1.00 90.50 83 LEU A O 1
ATOM 674 N N . GLN A 1 84 ? 2.617 -6.927 -8.551 1.00 87.94 84 GLN A N 1
ATOM 675 C CA . GLN A 1 84 ? 2.616 -7.728 -9.771 1.00 87.94 84 GLN A CA 1
ATOM 676 C C . GLN A 1 84 ? 1.416 -7.346 -10.652 1.00 87.94 84 GLN A C 1
ATOM 678 O O . GLN A 1 84 ? 0.263 -7.604 -10.300 1.00 87.94 84 GLN A O 1
ATOM 683 N N . ARG A 1 85 ? 1.693 -6.745 -11.811 1.00 84.69 85 ARG A N 1
ATOM 684 C CA . ARG A 1 85 ? 0.761 -6.601 -12.944 1.00 84.69 85 ARG A CA 1
ATOM 685 C C . ARG A 1 85 ? 1.392 -7.298 -14.155 1.00 84.69 85 ARG A C 1
ATOM 687 O O . ARG A 1 85 ? 1.943 -8.385 -13.982 1.00 84.69 85 ARG A O 1
ATOM 694 N N . ASP A 1 86 ? 1.368 -6.677 -15.334 1.00 84.50 86 ASP A N 1
ATOM 695 C CA . ASP A 1 86 ? 2.125 -7.146 -16.506 1.00 84.50 86 ASP A CA 1
ATOM 696 C C . ASP A 1 86 ? 3.637 -7.163 -16.224 1.00 84.50 86 ASP A C 1
ATOM 698 O O . ASP A 1 86 ? 4.360 -8.045 -16.678 1.00 84.50 86 ASP A O 1
ATOM 702 N N . ILE A 1 87 ? 4.097 -6.215 -15.400 1.00 85.88 87 ILE A N 1
ATOM 703 C CA . ILE A 1 87 ? 5.448 -6.143 -14.837 1.00 85.88 87 ILE A CA 1
ATOM 704 C C . ILE A 1 87 ? 5.386 -5.964 -13.312 1.00 85.88 87 ILE A C 1
ATOM 706 O O . ILE A 1 87 ? 4.333 -5.644 -12.751 1.00 85.88 87 ILE A O 1
ATOM 710 N N . LEU A 1 88 ? 6.521 -6.161 -12.633 1.00 86.81 88 LEU A N 1
ATOM 711 C CA . LEU A 1 88 ? 6.675 -5.850 -11.210 1.00 86.81 88 LEU A CA 1
ATOM 712 C C . LEU A 1 88 ? 6.852 -4.344 -11.016 1.00 86.81 88 LEU A C 1
ATOM 714 O O . LEU A 1 88 ? 7.889 -3.773 -11.354 1.00 86.81 88 LEU A O 1
ATOM 718 N N . LEU A 1 89 ? 5.846 -3.702 -10.432 1.00 91.38 89 LEU A N 1
ATOM 719 C CA . LEU A 1 89 ? 5.904 -2.293 -10.069 1.00 91.38 89 LEU A CA 1
ATOM 720 C C . LEU A 1 89 ? 6.445 -2.164 -8.648 1.00 91.38 89 LEU A C 1
ATOM 722 O O . LEU A 1 89 ? 5.710 -2.342 -7.681 1.00 91.38 89 LEU A O 1
ATOM 726 N N . GLN A 1 90 ? 7.733 -1.866 -8.507 1.00 90.56 90 GLN A N 1
ATOM 727 C CA . GLN A 1 90 ? 8.345 -1.505 -7.227 1.00 90.56 90 GLN A CA 1
ATOM 728 C C . GLN A 1 90 ? 7.667 -0.269 -6.609 1.00 90.56 90 GLN A C 1
ATOM 730 O O . GLN A 1 90 ? 7.504 0.770 -7.248 1.00 90.56 90 GLN A O 1
ATOM 735 N N . GLY A 1 91 ? 7.293 -0.364 -5.340 1.00 93.69 91 GLY A N 1
ATOM 736 C CA . GLY A 1 91 ? 6.602 0.700 -4.628 1.00 93.69 91 GLY A CA 1
ATOM 737 C C . GLY A 1 91 ? 6.592 0.489 -3.120 1.00 93.69 91 GLY A C 1
ATOM 738 O O . GLY A 1 91 ? 7.453 -0.184 -2.547 1.00 93.69 91 GLY A O 1
ATOM 739 N N . ARG A 1 92 ? 5.610 1.105 -2.467 1.00 93.69 92 ARG A N 1
ATOM 740 C CA . ARG A 1 92 ? 5.363 0.960 -1.034 1.00 93.69 92 ARG A CA 1
ATOM 741 C C . ARG A 1 92 ? 3.889 0.675 -0.785 1.00 93.69 92 ARG A C 1
ATOM 743 O O . ARG A 1 92 ? 3.016 1.333 -1.355 1.00 93.69 92 ARG A O 1
ATOM 750 N N . LEU A 1 93 ? 3.634 -0.294 0.084 1.00 94.31 93 LEU A N 1
ATOM 751 C CA . LEU A 1 93 ? 2.328 -0.564 0.664 1.00 94.31 93 LEU A CA 1
ATOM 752 C C . LEU A 1 93 ? 2.184 0.270 1.933 1.00 94.31 93 LEU A C 1
ATOM 754 O O . LEU A 1 93 ? 3.072 0.255 2.776 1.00 94.31 93 LEU A O 1
ATOM 758 N N . TYR A 1 94 ? 1.064 0.951 2.087 1.00 94.19 94 TYR A N 1
ATOM 759 C CA . TYR A 1 94 ? 0.686 1.724 3.258 1.00 94.19 94 TYR A CA 1
ATOM 760 C C . TYR A 1 94 ? -0.565 1.092 3.852 1.00 94.19 94 TYR A C 1
ATOM 762 O O . TYR A 1 94 ? -1.583 0.946 3.173 1.00 94.19 94 TYR A O 1
ATOM 770 N N . LEU A 1 95 ? -0.489 0.717 5.121 1.00 92.00 95 LEU A N 1
ATOM 771 C CA . LEU A 1 95 ? -1.618 0.191 5.870 1.00 92.00 95 LEU A CA 1
ATOM 772 C C . LEU A 1 95 ? -2.166 1.285 6.774 1.00 92.00 95 LEU A C 1
ATOM 774 O O . LEU A 1 95 ? -1.428 1.890 7.552 1.00 92.00 95 LEU A O 1
ATOM 778 N N . SER A 1 96 ? -3.465 1.519 6.666 1.00 91.00 96 SER A N 1
ATOM 779 C CA . SER A 1 96 ? -4.235 2.380 7.553 1.00 91.00 96 SER A CA 1
ATOM 780 C C . SER A 1 96 ? -5.272 1.555 8.318 1.00 91.00 96 SER A C 1
ATOM 782 O O . SER A 1 96 ? -5.342 0.339 8.148 1.00 91.00 96 SER A O 1
ATOM 784 N N . GLU A 1 97 ? -6.063 2.200 9.171 1.00 87.81 97 GLU A N 1
ATOM 785 C CA . GLU A 1 97 ? -7.055 1.523 10.013 1.00 87.81 97 GLU A CA 1
ATOM 786 C C . GLU A 1 97 ? -8.138 0.837 9.183 1.00 87.81 97 GLU A C 1
ATOM 788 O O . GLU A 1 97 ? -8.499 -0.297 9.485 1.00 87.81 97 GLU A O 1
ATOM 793 N N . ASN A 1 98 ? -8.614 1.482 8.111 1.00 91.06 98 ASN A N 1
ATOM 794 C CA . ASN A 1 98 ? -9.672 0.924 7.262 1.00 91.06 98 ASN A CA 1
ATOM 795 C C . ASN A 1 98 ? -9.233 0.646 5.818 1.00 91.06 98 ASN A C 1
ATOM 797 O O . ASN A 1 98 ? -10.037 0.155 5.018 1.00 91.06 98 ASN A O 1
ATOM 801 N N . TRP A 1 99 ? -7.985 0.959 5.459 1.00 93.94 99 TRP A N 1
ATOM 802 C CA . TRP A 1 99 ? -7.521 0.949 4.070 1.00 93.94 99 TRP A CA 1
ATOM 803 C C . TRP A 1 99 ? -6.153 0.303 3.892 1.00 93.94 99 TRP A C 1
ATOM 805 O O . TRP A 1 99 ? -5.228 0.518 4.673 1.00 93.94 99 TRP A O 1
ATOM 815 N N . ILE A 1 100 ? -6.012 -0.408 2.777 1.00 93.94 100 ILE A N 1
ATOM 816 C CA . ILE A 1 100 ? -4.738 -0.834 2.209 1.00 93.94 100 ILE A CA 1
ATOM 817 C C . ILE A 1 100 ? -4.474 0.032 0.989 1.00 93.94 100 ILE A C 1
ATOM 819 O O . ILE A 1 100 ? -5.287 0.082 0.065 1.00 93.94 100 ILE A O 1
ATOM 823 N N . CYS A 1 101 ? -3.338 0.715 0.978 1.00 94.38 101 CYS A N 1
ATOM 824 C CA . CYS A 1 101 ? -2.975 1.624 -0.094 1.00 94.38 101 CYS A CA 1
ATOM 825 C C . CYS A 1 101 ? -1.621 1.238 -0.682 1.00 94.38 101 CYS A C 1
ATOM 827 O O . CYS A 1 101 ? -0.726 0.824 0.042 1.00 94.38 101 CYS A O 1
ATOM 829 N N . PHE A 1 102 ? -1.440 1.384 -1.987 1.00 95.06 102 PHE A N 1
ATOM 830 C CA . PHE A 1 102 ? -0.170 1.135 -2.660 1.00 95.06 102 PHE A CA 1
ATOM 831 C C . PHE A 1 102 ? 0.191 2.336 -3.522 1.00 95.06 102 PHE A C 1
ATOM 833 O O . PHE A 1 102 ? -0.654 2.851 -4.254 1.00 95.06 102 PHE A O 1
ATOM 840 N N . TYR A 1 103 ? 1.447 2.763 -3.434 1.00 94.69 103 TYR A N 1
ATOM 841 C CA . TYR A 1 103 ? 2.004 3.815 -4.271 1.00 94.69 103 TYR A CA 1
ATOM 842 C C . TYR A 1 103 ? 3.282 3.331 -4.950 1.00 94.69 103 TYR A C 1
ATOM 844 O O . TYR A 1 103 ? 4.172 2.765 -4.310 1.00 94.69 103 TYR A O 1
ATOM 852 N N . SER A 1 104 ? 3.383 3.593 -6.247 1.00 93.75 104 SER A N 1
ATOM 853 C CA . SER A 1 104 ? 4.573 3.354 -7.054 1.00 93.75 104 SER A CA 1
ATOM 854 C C . SER A 1 104 ? 4.774 4.513 -8.021 1.00 93.75 104 SER A C 1
ATOM 856 O O . SER A 1 104 ? 3.811 5.068 -8.545 1.00 93.75 104 SER A O 1
ATOM 858 N N . ASN A 1 105 ? 6.032 4.875 -8.253 1.00 91.00 105 ASN A N 1
ATOM 859 C CA . ASN A 1 105 ? 6.416 5.856 -9.257 1.00 91.00 105 ASN A CA 1
ATOM 860 C C . ASN A 1 105 ? 7.618 5.310 -10.024 1.00 91.00 105 ASN A C 1
ATOM 862 O O . ASN A 1 105 ? 8.762 5.440 -9.585 1.00 91.00 105 ASN A O 1
ATOM 866 N N . ILE A 1 106 ? 7.344 4.657 -11.150 1.00 87.38 106 ILE A N 1
ATOM 8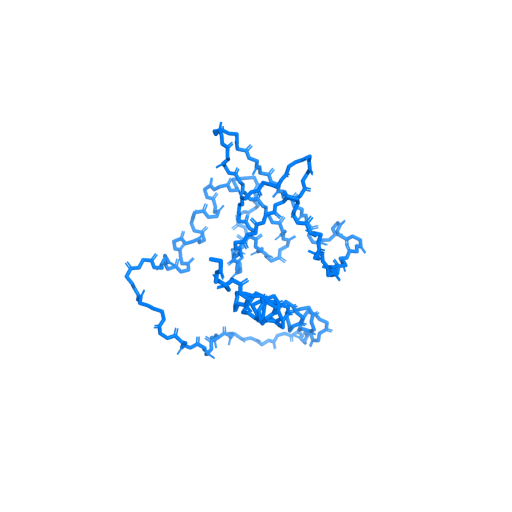67 C CA . ILE A 1 106 ? 8.369 4.094 -12.032 1.00 87.38 106 ILE A CA 1
ATOM 868 C C . ILE A 1 106 ? 8.174 4.678 -13.421 1.00 87.38 106 ILE A C 1
ATOM 870 O O . ILE A 1 106 ? 7.051 4.853 -13.878 1.00 87.38 106 ILE A O 1
ATOM 874 N N . PHE A 1 107 ? 9.275 5.016 -14.095 1.00 82.12 107 PHE A N 1
ATOM 875 C CA . PHE A 1 107 ? 9.261 5.621 -15.432 1.00 82.12 107 PHE A CA 1
ATOM 876 C C . PHE A 1 107 ? 8.453 6.933 -15.523 1.00 82.12 107 PHE A C 1
ATOM 878 O O . PHE A 1 107 ? 8.033 7.313 -16.611 1.00 82.12 107 PHE A O 1
ATOM 885 N N . ARG A 1 108 ? 8.266 7.648 -14.400 1.00 84.12 108 ARG A N 1
ATOM 886 C CA . ARG A 1 108 ? 7.357 8.807 -14.242 1.00 84.12 108 ARG A CA 1
ATOM 887 C C . ARG A 1 108 ? 5.860 8.480 -14.328 1.00 84.12 108 ARG A C 1
ATOM 889 O O . ARG A 1 108 ? 5.049 9.394 -14.442 1.00 84.12 108 ARG A O 1
ATOM 896 N N . TRP A 1 109 ? 5.497 7.204 -14.257 1.00 87.00 109 TRP A N 1
ATOM 897 C CA . TRP A 1 109 ? 4.116 6.754 -14.151 1.00 87.00 109 TRP A CA 1
ATOM 898 C C . TRP A 1 109 ? 3.786 6.549 -12.681 1.00 87.00 109 TRP A C 1
ATOM 900 O O . TRP A 1 109 ? 4.335 5.668 -12.016 1.00 87.00 109 TRP A O 1
ATOM 910 N N . GLU A 1 110 ? 2.891 7.389 -12.180 1.00 90.75 110 GLU A N 1
ATOM 911 C CA . GLU A 1 110 ? 2.363 7.284 -10.830 1.00 90.75 110 GLU A CA 1
ATOM 912 C C . GLU A 1 110 ? 1.227 6.259 -10.803 1.00 90.75 110 GLU A C 1
ATOM 914 O O . GLU A 1 110 ? 0.237 6.377 -11.523 1.00 90.75 110 GLU A O 1
ATOM 919 N N . THR A 1 111 ? 1.375 5.233 -9.969 1.00 90.94 111 THR A N 1
ATOM 920 C CA . THR A 1 111 ? 0.333 4.244 -9.692 1.00 90.94 111 THR A CA 1
ATOM 921 C C . THR A 1 111 ? -0.094 4.383 -8.242 1.00 90.94 111 THR A C 1
ATOM 923 O O . THR A 1 111 ? 0.697 4.134 -7.333 1.00 90.94 111 THR A O 1
ATOM 926 N N . LEU A 1 112 ? -1.360 4.738 -8.037 1.00 93.12 112 LEU A N 1
ATOM 927 C CA . LEU A 1 112 ? -2.005 4.835 -6.732 1.00 93.12 112 LEU A CA 1
ATOM 928 C C . LEU A 1 112 ? -3.160 3.835 -6.676 1.00 93.12 112 LEU A C 1
ATOM 930 O O . LEU A 1 112 ? -4.078 3.900 -7.489 1.00 93.12 112 LEU A O 1
ATOM 934 N N . LEU A 1 113 ? -3.127 2.923 -5.707 1.00 93.25 113 LEU A N 1
ATOM 935 C CA . LEU A 1 113 ? -4.229 2.007 -5.418 1.00 93.25 113 LEU A CA 1
ATOM 936 C C . LEU A 1 113 ? -4.686 2.194 -3.980 1.00 93.25 113 LEU A C 1
ATOM 938 O O . LEU A 1 113 ? -3.862 2.309 -3.077 1.00 93.25 113 LEU A O 1
ATOM 942 N N . THR A 1 114 ? -5.995 2.179 -3.767 1.00 93.94 114 THR A N 1
ATOM 943 C CA . THR A 1 114 ? -6.614 2.242 -2.444 1.00 93.94 114 THR A CA 1
ATOM 944 C C . THR A 1 114 ? -7.744 1.222 -2.384 1.00 93.94 114 THR A C 1
ATOM 946 O O . THR A 1 114 ? -8.638 1.207 -3.227 1.00 93.94 114 THR A O 1
ATOM 949 N N . VAL A 1 115 ? -7.693 0.333 -1.398 1.00 93.06 115 VAL A N 1
ATOM 950 C CA . VAL A 1 115 ? -8.685 -0.726 -1.189 1.00 93.06 115 VAL A CA 1
ATOM 951 C C . VAL A 1 115 ? -9.156 -0.653 0.253 1.00 93.06 115 VAL A C 1
ATOM 953 O O . VAL A 1 115 ? -8.341 -0.617 1.174 1.00 93.06 115 VAL A O 1
ATOM 956 N N . ARG A 1 116 ? -10.474 -0.628 0.465 1.00 92.88 116 ARG A N 1
ATOM 957 C CA . ARG A 1 116 ? -11.035 -0.689 1.818 1.00 92.88 116 ARG A CA 1
ATOM 958 C C . ARG A 1 116 ? -10.930 -2.105 2.343 1.00 92.88 116 ARG A C 1
ATOM 960 O O . ARG A 1 116 ? -11.322 -3.038 1.651 1.00 92.88 116 ARG A O 1
ATOM 967 N N . LEU A 1 117 ? -10.514 -2.251 3.595 1.00 89.38 117 LEU A N 1
ATOM 968 C CA . LEU A 1 117 ? -10.423 -3.549 4.262 1.00 89.38 117 LEU A CA 1
ATOM 969 C C . LEU A 1 117 ? -11.765 -4.291 4.263 1.00 89.38 117 LEU A C 1
ATOM 971 O O . LEU A 1 117 ? -11.795 -5.494 4.037 1.00 89.38 117 LEU A O 1
ATOM 975 N N . LYS A 1 118 ? -12.883 -3.569 4.416 1.00 91.12 118 LYS A N 1
ATOM 976 C CA . LYS A 1 118 ? -14.232 -4.155 4.370 1.00 91.12 118 LYS A CA 1
ATOM 977 C C . LYS A 1 118 ? -14.635 -4.746 3.012 1.00 91.12 118 LYS A C 1
ATOM 979 O O . LYS A 1 118 ? -15.558 -5.548 2.968 1.00 91.12 118 LYS A O 1
ATOM 984 N N . ASP A 1 119 ? -13.983 -4.331 1.924 1.00 91.94 119 ASP A N 1
ATOM 985 C CA . ASP A 1 119 ? -14.272 -4.824 0.572 1.00 91.94 119 ASP A CA 1
ATOM 986 C C . ASP A 1 119 ? -13.366 -6.024 0.208 1.00 91.94 119 ASP A C 1
ATOM 988 O O . ASP A 1 119 ? -13.498 -6.602 -0.870 1.00 91.94 119 ASP A O 1
ATOM 992 N N . ILE A 1 120 ? -12.430 -6.410 1.088 1.00 90.31 120 ILE A N 1
ATOM 993 C CA . ILE A 1 120 ? -11.533 -7.548 0.871 1.00 90.31 120 ILE A CA 1
ATOM 994 C C . ILE A 1 120 ? -12.262 -8.840 1.236 1.00 90.31 120 ILE A C 1
ATOM 996 O O . ILE A 1 120 ? -12.535 -9.107 2.402 1.00 90.31 120 ILE A O 1
ATOM 1000 N N . CYS A 1 121 ? -12.517 -9.681 0.236 1.00 91.12 121 CYS A N 1
ATOM 1001 C CA . CYS A 1 121 ? -13.163 -10.978 0.451 1.00 91.12 121 CYS A CA 1
ATOM 1002 C C . CYS A 1 121 ? -12.191 -12.062 0.943 1.00 91.12 121 CYS A C 1
ATOM 1004 O O . CYS A 1 121 ? -12.582 -12.959 1.684 1.00 91.12 121 CYS A O 1
ATOM 1006 N N . SER A 1 122 ? -10.931 -12.016 0.504 1.00 88.12 122 SER A N 1
ATOM 1007 C CA . SER A 1 122 ? -9.934 -13.048 0.800 1.00 88.12 122 SER A CA 1
ATOM 1008 C C . SER A 1 122 ? -8.518 -12.504 0.654 1.00 88.12 122 SER A C 1
ATOM 1010 O O . SER A 1 122 ? -8.239 -11.756 -0.284 1.00 88.12 122 SER A O 1
ATOM 1012 N N . MET A 1 123 ? -7.608 -12.941 1.525 1.00 87.19 123 MET A N 1
ATOM 1013 C CA . MET A 1 123 ? -6.176 -12.679 1.404 1.00 87.19 123 MET A CA 1
ATOM 1014 C C . MET A 1 123 ? -5.412 -13.991 1.563 1.00 87.19 123 MET A C 1
ATOM 1016 O O . MET A 1 123 ? -5.527 -14.657 2.590 1.00 87.19 123 MET A O 1
ATOM 1020 N N . THR A 1 124 ? -4.623 -14.350 0.552 1.00 89.75 124 THR A N 1
ATOM 1021 C CA . THR A 1 124 ? -3.838 -15.587 0.549 1.00 89.75 124 THR A CA 1
ATOM 1022 C C . THR A 1 124 ? -2.360 -15.254 0.526 1.00 89.75 124 THR A C 1
ATOM 1024 O O . THR A 1 124 ? -1.908 -14.408 -0.247 1.00 89.75 124 THR A O 1
ATOM 1027 N N . LYS A 1 125 ? -1.591 -15.932 1.378 1.00 85.56 125 LYS A N 1
ATOM 1028 C CA . LYS A 1 125 ? -0.137 -15.841 1.368 1.00 85.56 125 LYS A CA 1
ATOM 1029 C C . LYS A 1 125 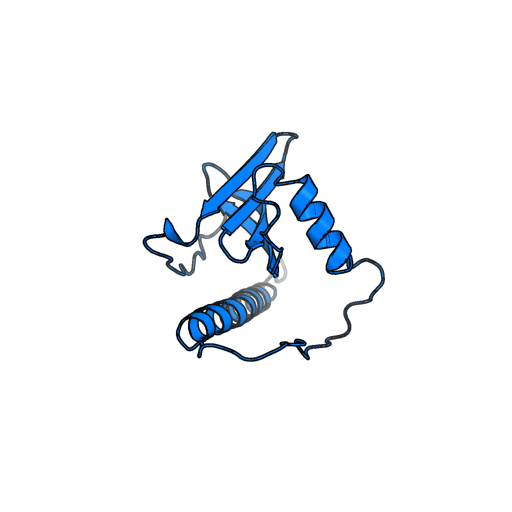? 0.422 -16.916 0.444 1.00 85.56 125 LYS A C 1
ATOM 1031 O O . LYS A 1 125 ? 0.536 -18.074 0.833 1.00 85.56 125 LYS A O 1
ATOM 1036 N N . GLU A 1 126 ? 0.819 -16.509 -0.750 1.00 81.56 126 GLU A N 1
ATOM 1037 C CA . GLU A 1 126 ? 1.454 -17.401 -1.716 1.00 81.56 126 GLU A CA 1
ATOM 1038 C C . GLU A 1 126 ? 2.977 -17.387 -1.552 1.00 81.56 126 GLU A C 1
ATOM 1040 O O . GLU A 1 126 ? 3.604 -16.324 -1.491 1.00 81.56 126 GLU A O 1
ATOM 1045 N N . LYS A 1 127 ? 3.602 -18.571 -1.507 1.00 70.50 127 LYS A N 1
ATOM 1046 C CA . LYS A 1 127 ? 5.065 -18.705 -1.594 1.00 70.50 127 LYS A CA 1
ATOM 1047 C C . LYS A 1 127 ? 5.485 -18.500 -3.047 1.00 70.50 127 LYS A C 1
ATOM 1049 O O . LYS A 1 127 ? 5.779 -19.452 -3.765 1.00 70.50 127 LYS A O 1
ATOM 1054 N N . THR A 1 128 ? 5.481 -17.257 -3.507 1.00 59.56 128 THR A N 1
ATOM 1055 C CA . THR A 1 128 ? 5.828 -16.948 -4.897 1.00 59.56 128 THR A CA 1
ATOM 1056 C C . THR A 1 128 ? 7.349 -16.919 -5.064 1.00 59.56 128 THR A C 1
ATOM 1058 O O . THR A 1 128 ? 7.946 -15.863 -5.209 1.00 59.56 128 THR A O 1
ATOM 1061 N N . ALA A 1 129 ? 7.990 -18.089 -5.057 1.00 46.66 129 ALA A N 1
ATOM 1062 C CA . ALA A 1 129 ? 9.325 -18.272 -5.625 1.00 46.66 129 ALA A CA 1
ATOM 1063 C C . ALA A 1 129 ? 9.170 -18.567 -7.124 1.00 46.66 129 ALA A C 1
ATOM 1065 O O . ALA A 1 129 ? 9.460 -19.663 -7.596 1.00 46.66 129 ALA A O 1
ATOM 1066 N N . ARG A 1 130 ? 8.618 -17.617 -7.888 1.00 47.47 130 ARG A N 1
ATOM 1067 C CA . ARG A 1 130 ? 8.689 -17.718 -9.347 1.00 47.47 130 ARG A CA 1
ATOM 1068 C C . ARG A 1 130 ? 10.097 -17.290 -9.726 1.00 47.47 130 ARG A C 1
ATOM 1070 O O . ARG A 1 130 ? 10.428 -16.116 -9.624 1.00 47.47 130 ARG A O 1
ATOM 1077 N N . LEU A 1 131 ? 10.914 -18.287 -10.056 1.00 46.41 131 LEU A N 1
ATOM 1078 C CA . LEU A 1 131 ? 12.205 -18.162 -10.717 1.00 46.41 131 LEU A CA 1
ATOM 1079 C C . LEU A 1 131 ? 12.141 -16.986 -11.709 1.00 46.41 131 LEU A C 1
ATOM 1081 O O . LEU A 1 131 ? 11.365 -17.024 -12.664 1.00 46.41 131 LEU A O 1
ATOM 1085 N N . ILE A 1 132 ? 12.878 -15.917 -11.421 1.00 45.09 132 ILE A N 1
ATOM 1086 C CA . ILE A 1 132 ? 13.117 -14.834 -12.375 1.00 45.09 132 ILE A CA 1
ATOM 1087 C C . ILE A 1 132 ? 13.976 -15.468 -13.486 1.00 45.09 132 ILE A C 1
ATOM 1089 O O . ILE A 1 132 ? 15.001 -16.057 -13.132 1.00 45.09 132 ILE A O 1
ATOM 1093 N N . PRO A 1 133 ? 13.568 -15.459 -14.769 1.00 48.22 133 PRO A N 1
ATOM 1094 C CA . PRO A 1 133 ? 14.487 -15.791 -15.853 1.00 48.22 133 PRO A CA 1
ATOM 1095 C C . PRO A 1 133 ? 15.595 -14.741 -15.981 1.00 48.22 133 PRO A C 1
ATOM 1097 O O . PRO A 1 133 ? 15.325 -13.552 -15.690 1.00 48.22 133 PRO A O 1
#

Sequence (133 aa):
MESLTESGVLWSLLLELDSQSLLWYLKRLADAPVGAECYCWHGSEKIPAVLSPTYKQRNEDFRKLFKQLPDTERLIVDYSCALQRDILLQGRLYLSENWICFYSNIFRWETLLTVRLKDICSMTKEKTARLIP

pLDDT: mean 70.46, std 21.73, range [32.56, 95.06]

Organism: Mus musculus (NCBI:txid10090)

Secondary structure (DSSP, 8-state):
-----SSHHHHHHHHHHHHHHHHHHHHHHHS--S--------------TTS---HHHHHHHHHHH-TTS-TT--EEEEEEEEEESSSEEEEEEEEESSEEEEEEEETTEEEEEEEEGGG--------------